Protein AF-A0A2T1CNH6-F1 (afdb_monomer_lite)

Foldseek 3Di:
DDFDFDQDPNDTHGPDDDDDDPPDDDDDDDDPPPCCDVVNVVVVCVVCPCVCVPPVVVVVVVVVVVCVVPDCPDDDDDPVVVD

Sequence (83 aa):
MKVKGIIKDNKVQLPEAITVPDGTEVTVEISDRSLSSAADQWQRLQQVAGAWQDDSEIDEVFAEIDRERHAYRGRDIDFSVFE

Secondary structure (DSSP, 8-state):
-----EEETTEEE-SS-----TT--------------HHHHHHHHHTTTTTTTT-HHHHHHHHHHHHHHH--------GGGG-

Structure (mmCIF, N/CA/C/O backbone):
data_AF-A0A2T1CNH6-F1
#
_entry.id   AF-A0A2T1CNH6-F1
#
loop_
_atom_site.group_PDB
_atom_site.id
_atom_site.type_symbol
_atom_site.label_atom_id
_atom_site.label_alt_id
_atom_site.label_comp_id
_atom_site.label_asym_id
_atom_site.label_entity_id
_atom_site.label_seq_id
_atom_site.pdbx_PDB_ins_code
_atom_site.Cartn_x
_atom_site.Cartn_y
_atom_site.Cartn_z
_atom_site.occupancy
_atom_site.B_iso_or_equiv
_atom_site.auth_seq_id
_atom_site.auth_comp_id
_atom_site.auth_asym_id
_atom_site.auth_atom_id
_atom_site.pdbx_PDB_model_num
ATOM 1 N N . MET A 1 1 ? 1.942 -2.259 31.465 1.00 69.38 1 MET A N 1
ATOM 2 C CA . MET A 1 1 ? 1.417 -3.614 31.172 1.00 69.38 1 MET A CA 1
ATOM 3 C C . MET A 1 1 ? 0.481 -3.508 29.976 1.00 69.38 1 MET A C 1
ATOM 5 O O . MET A 1 1 ? -0.262 -2.539 29.928 1.00 69.38 1 MET A O 1
ATOM 9 N N . LYS A 1 2 ? 0.540 -4.425 29.000 1.00 73.44 2 LYS A N 1
ATOM 10 C CA . LYS A 1 2 ? -0.383 -4.441 27.849 1.00 73.44 2 LYS A CA 1
ATOM 11 C C . LYS A 1 2 ? -1.291 -5.660 27.973 1.00 73.44 2 LYS A C 1
ATOM 13 O O . LYS A 1 2 ? -0.785 -6.777 27.988 1.00 73.44 2 LYS A O 1
ATOM 18 N N . VAL A 1 3 ? -2.5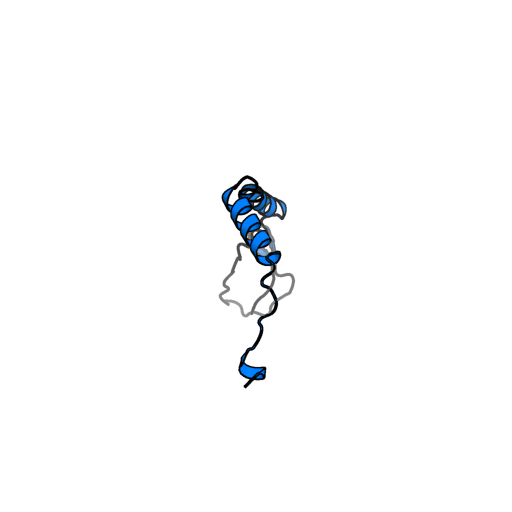98 -5.440 28.080 1.00 79.50 3 VAL A N 1
ATOM 19 C CA . VAL A 1 3 ? -3.607 -6.499 28.229 1.00 79.50 3 VAL A CA 1
ATOM 20 C C . VAL A 1 3 ? -4.504 -6.463 27.001 1.00 79.50 3 VAL A C 1
ATOM 22 O O . VAL A 1 3 ? -4.919 -5.388 26.571 1.00 79.50 3 VAL A O 1
ATOM 25 N N . LYS A 1 4 ? -4.771 -7.624 26.402 1.00 81.38 4 LYS A N 1
ATOM 26 C CA . LYS A 1 4 ? -5.687 -7.717 25.262 1.00 81.38 4 LYS A CA 1
ATOM 27 C C . LYS A 1 4 ? -7.115 -7.819 25.784 1.00 81.38 4 LYS A C 1
ATOM 29 O O . LYS A 1 4 ? -7.397 -8.657 26.632 1.00 81.38 4 LYS A O 1
ATOM 34 N N . GLY A 1 5 ? -7.999 -6.989 25.251 1.00 83.06 5 GLY A N 1
ATOM 35 C CA . GLY A 1 5 ? -9.428 -7.028 25.529 1.00 83.06 5 GLY A CA 1
ATOM 36 C C . GLY A 1 5 ? -10.231 -6.894 24.244 1.00 83.06 5 GLY A C 1
ATOM 37 O O . GLY A 1 5 ? -9.693 -6.523 23.199 1.00 83.06 5 GLY A O 1
ATOM 38 N N . ILE A 1 6 ? -11.519 -7.207 24.327 1.00 83.62 6 ILE A N 1
ATOM 39 C CA . ILE A 1 6 ? -12.470 -7.055 23.223 1.00 83.62 6 ILE A CA 1
ATOM 40 C C . ILE A 1 6 ? -13.520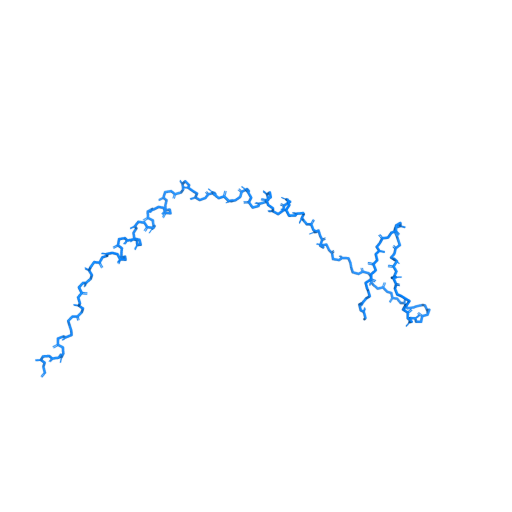 -6.033 23.649 1.00 83.62 6 ILE A C 1
ATOM 42 O O . ILE A 1 6 ? -14.016 -6.087 24.773 1.00 83.62 6 ILE A O 1
ATOM 46 N N . ILE A 1 7 ? -13.863 -5.096 22.766 1.00 84.25 7 ILE A N 1
ATOM 47 C CA . ILE A 1 7 ? -14.944 -4.139 23.020 1.00 84.25 7 ILE A CA 1
ATOM 48 C C . ILE A 1 7 ? -16.280 -4.812 22.688 1.00 84.25 7 ILE A C 1
ATOM 50 O O . ILE A 1 7 ? -16.486 -5.257 21.559 1.00 84.25 7 ILE A O 1
ATOM 54 N N . LYS A 1 8 ? -17.194 -4.867 23.661 1.00 85.62 8 LYS A N 1
ATOM 55 C CA . LYS A 1 8 ? -18.572 -5.345 23.493 1.00 85.62 8 LYS A CA 1
ATOM 56 C C . LYS A 1 8 ? -19.522 -4.448 24.282 1.00 85.62 8 LYS A C 1
ATOM 58 O O . LYS A 1 8 ? -19.267 -4.176 25.451 1.00 85.62 8 LYS A O 1
ATOM 63 N N . ASP A 1 9 ? -20.589 -3.967 23.646 1.00 87.06 9 ASP A N 1
ATOM 64 C CA . ASP A 1 9 ? -21.596 -3.090 24.270 1.00 87.06 9 ASP A CA 1
ATOM 65 C C . ASP A 1 9 ? -20.981 -1.871 24.987 1.00 87.06 9 ASP A C 1
ATOM 67 O O . ASP A 1 9 ? -21.356 -1.524 26.107 1.00 87.06 9 ASP A O 1
ATOM 71 N N . ASN A 1 10 ? -19.987 -1.243 24.348 1.00 84.94 10 ASN A N 1
ATOM 72 C CA . ASN A 1 10 ? -19.224 -0.111 24.888 1.00 84.94 10 ASN A CA 1
ATOM 73 C C . ASN A 1 10 ? -18.440 -0.415 26.186 1.00 84.94 10 ASN A C 1
ATOM 75 O O . ASN A 1 10 ? -18.122 0.484 26.963 1.00 84.94 10 ASN A O 1
ATOM 79 N N . LYS A 1 11 ? -18.121 -1.689 26.437 1.00 86.56 11 LYS A N 1
ATOM 80 C CA . LYS A 1 11 ? -17.299 -2.139 27.566 1.00 86.56 11 LYS A CA 1
ATOM 81 C C . LYS A 1 11 ? -16.105 -2.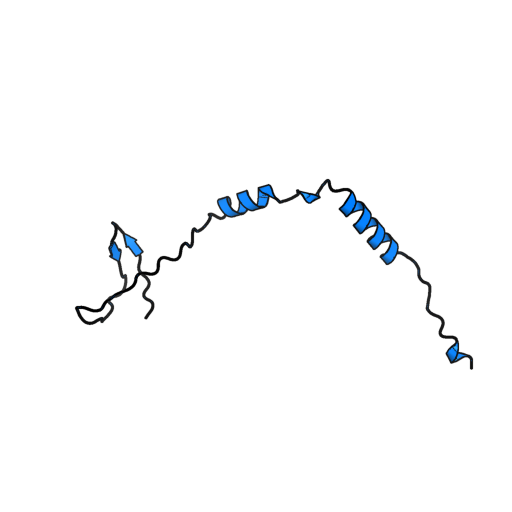942 27.058 1.00 86.56 11 LYS A C 1
ATOM 83 O O . LYS A 1 11 ? -16.250 -3.770 26.161 1.00 86.56 11 LYS A O 1
ATOM 88 N N . VAL A 1 12 ? -14.930 -2.724 27.647 1.00 87.25 12 VAL A N 1
ATOM 89 C CA . VAL A 1 12 ? -13.745 -3.555 27.389 1.00 87.25 12 VAL A CA 1
ATOM 90 C C . VAL A 1 12 ? -13.862 -4.823 28.230 1.00 87.25 12 VAL A C 1
ATOM 92 O O . VAL A 1 12 ? -13.810 -4.770 29.456 1.00 87.25 12 VAL A O 1
ATOM 95 N N . GLN A 1 13 ? -14.041 -5.966 27.575 1.00 86.75 13 GLN A N 1
ATOM 96 C CA . GLN A 1 13 ? -14.031 -7.276 28.215 1.00 86.75 13 GLN A CA 1
ATOM 97 C C . GLN A 1 13 ? -12.611 -7.833 28.202 1.00 86.75 13 GLN A C 1
ATOM 99 O O . GLN A 1 13 ? -12.000 -7.980 27.140 1.00 86.75 13 GLN A O 1
ATOM 104 N N . LEU A 1 14 ? -12.093 -8.142 29.388 1.00 87.00 14 LEU A N 1
ATOM 105 C CA . LEU A 1 14 ? -10.811 -8.814 29.553 1.00 87.00 14 LEU A CA 1
ATOM 106 C C . LEU A 1 14 ? -11.070 -10.325 29.660 1.00 87.00 14 LEU A C 1
ATOM 108 O O . LEU A 1 14 ? -11.843 -10.734 30.527 1.00 87.00 14 LEU A O 1
ATOM 112 N N . PRO A 1 15 ? -10.479 -11.158 28.786 1.00 82.12 15 PRO A N 1
ATOM 113 C CA . PRO A 1 15 ? -10.661 -12.608 28.831 1.00 82.12 15 PRO A CA 1
ATOM 114 C C . PRO A 1 15 ? -9.952 -13.251 30.030 1.00 82.12 15 PRO A C 1
ATOM 116 O O . PRO A 1 15 ? -10.344 -14.327 30.470 1.00 82.12 15 PRO A O 1
ATOM 119 N N . GLU A 1 16 ? -8.930 -12.586 30.568 1.00 81.44 16 GLU A N 1
ATOM 120 C CA . GLU A 1 16 ? -8.175 -13.020 31.739 1.00 81.44 16 GLU A CA 1
ATOM 121 C C . GLU A 1 16 ? -8.343 -12.006 32.871 1.00 81.44 16 GLU A C 1
ATOM 123 O O . GLU A 1 16 ? -8.345 -10.791 32.645 1.00 81.44 16 GLU A O 1
ATOM 128 N N . ALA A 1 17 ? -8.478 -12.510 34.098 1.00 79.62 17 ALA A N 1
ATOM 129 C CA . ALA A 1 17 ? -8.503 -11.671 35.285 1.00 79.62 17 ALA A CA 1
ATOM 130 C C . ALA A 1 17 ? -7.114 -11.063 35.507 1.00 79.62 17 ALA A C 1
ATOM 132 O O . ALA A 1 17 ? -6.117 -11.780 35.596 1.00 79.62 17 ALA A O 1
ATOM 133 N N . ILE A 1 18 ? -7.059 -9.739 35.615 1.00 82.88 18 ILE A N 1
ATOM 134 C CA . ILE A 1 18 ? -5.835 -9.013 35.942 1.00 82.88 18 ILE A CA 1
ATOM 135 C C . ILE A 1 18 ? -5.884 -8.558 37.396 1.00 82.88 18 ILE A C 1
ATOM 137 O O . ILE A 1 18 ? -6.869 -7.979 37.849 1.00 82.88 18 ILE A O 1
ATOM 141 N N . THR A 1 19 ? -4.809 -8.810 38.135 1.00 82.31 19 THR A N 1
ATOM 142 C CA . THR A 1 19 ? -4.679 -8.361 39.523 1.00 82.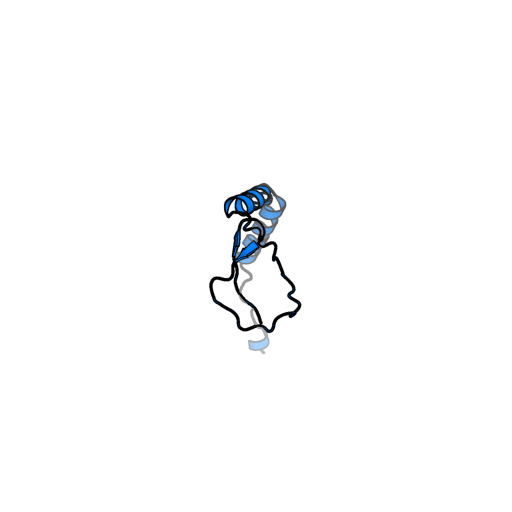31 19 THR A CA 1
ATOM 143 C C . THR A 1 19 ? -4.161 -6.926 39.526 1.00 82.31 19 THR A C 1
ATOM 145 O O . THR A 1 19 ? -2.953 -6.693 39.540 1.00 82.31 19 THR A O 1
ATOM 148 N N . VAL A 1 20 ? -5.074 -5.959 39.463 1.00 82.50 20 VAL A N 1
ATOM 149 C CA . VAL A 1 20 ? -4.778 -4.527 39.618 1.00 82.50 20 VAL A CA 1
ATOM 150 C C . VAL A 1 20 ? -5.501 -3.988 40.854 1.00 82.50 20 VAL A C 1
ATOM 152 O O . VAL A 1 20 ? -6.651 -4.362 41.072 1.00 82.50 20 VAL A O 1
ATOM 155 N N . PRO A 1 21 ? -4.853 -3.147 41.681 1.00 87.00 21 PRO A N 1
ATOM 156 C CA . PRO A 1 21 ? -5.502 -2.540 42.838 1.00 87.00 21 PRO A CA 1
ATOM 157 C C . PRO A 1 21 ? -6.707 -1.682 42.441 1.00 87.00 21 PRO A C 1
ATOM 159 O O . PRO A 1 21 ? -6.671 -0.982 41.422 1.00 87.00 21 PRO A O 1
ATOM 162 N N . ASP A 1 22 ? -7.738 -1.678 43.282 1.00 84.12 22 ASP A N 1
ATOM 163 C CA . ASP A 1 22 ? -8.877 -0.774 43.125 1.00 84.12 22 ASP A CA 1
ATOM 164 C C . ASP A 1 22 ? -8.412 0.691 43.112 1.00 84.12 22 ASP A C 1
ATOM 166 O O . ASP A 1 22 ? -7.557 1.102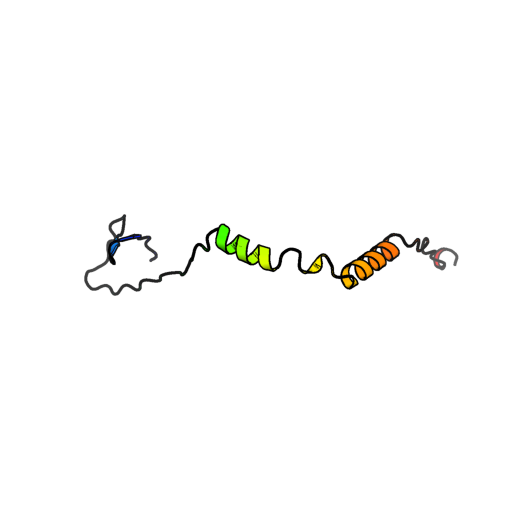 43.899 1.00 84.12 22 ASP A O 1
ATOM 170 N N . GLY A 1 23 ? -8.974 1.484 42.196 1.00 86.50 23 GLY A N 1
ATOM 171 C CA . GLY A 1 23 ? -8.606 2.892 41.999 1.00 86.50 23 GLY A CA 1
ATOM 172 C C . GLY A 1 23 ? -7.434 3.132 41.040 1.00 86.50 23 GLY A C 1
ATOM 173 O O . GLY A 1 23 ? -7.026 4.277 40.864 1.00 86.50 23 GLY A O 1
ATOM 174 N N . THR A 1 24 ? -6.902 2.090 40.396 1.00 85.00 24 THR A N 1
ATOM 175 C CA . THR A 1 24 ? -5.868 2.243 39.360 1.00 85.00 24 THR A CA 1
ATOM 176 C C . THR A 1 24 ? -6.430 2.955 38.123 1.00 85.00 24 THR A C 1
ATOM 178 O O . THR A 1 24 ? -7.401 2.494 37.524 1.00 85.00 24 THR A O 1
ATOM 181 N N . GLU A 1 25 ? -5.802 4.057 37.708 1.00 84.81 25 GLU A N 1
ATOM 182 C CA . GLU A 1 25 ? -6.118 4.749 36.453 1.00 84.81 25 GLU A CA 1
ATOM 183 C C . GLU A 1 25 ? -5.626 3.930 35.249 1.00 84.81 25 GLU A C 1
ATOM 185 O O . GLU A 1 25 ? -4.497 3.432 35.233 1.00 84.81 25 GLU A O 1
ATOM 190 N N . VAL A 1 26 ? -6.480 3.771 34.236 1.00 83.19 26 VAL A N 1
ATOM 191 C CA . VAL A 1 26 ? -6.179 2.975 33.040 1.00 83.19 26 VAL A CA 1
ATOM 192 C C . VAL A 1 26 ? -6.402 3.815 31.791 1.00 83.19 26 VAL A C 1
ATOM 194 O O . VAL A 1 26 ? -7.490 4.342 31.570 1.00 83.19 26 VAL A O 1
ATOM 197 N N . THR A 1 27 ? -5.388 3.869 30.930 1.00 83.00 27 THR A N 1
ATOM 198 C CA . THR A 1 27 ? -5.480 4.476 29.598 1.00 83.00 27 THR A CA 1
ATOM 199 C C . THR A 1 27 ? -5.802 3.406 28.562 1.00 83.00 27 THR A C 1
ATOM 201 O O . THR A 1 27 ? -5.106 2.393 28.469 1.00 83.00 27 THR A O 1
ATOM 204 N N . VAL A 1 28 ? -6.838 3.636 27.755 1.00 81.81 28 VAL A N 1
ATOM 205 C CA . VAL A 1 28 ? -7.202 2.757 26.636 1.00 81.81 28 VAL A CA 1
ATOM 206 C C . VAL A 1 28 ? -6.639 3.343 25.345 1.00 81.81 28 VAL A C 1
ATOM 208 O O . VAL A 1 28 ? -7.073 4.398 24.895 1.00 81.81 28 VAL A O 1
ATOM 211 N N . GLU A 1 29 ? -5.671 2.652 24.746 1.00 79.06 29 GLU A N 1
ATOM 212 C CA . GLU A 1 29 ? -5.115 3.005 23.438 1.00 79.06 29 GLU A CA 1
ATOM 213 C C . GLU A 1 29 ? -5.821 2.184 22.350 1.00 79.06 29 GLU A C 1
ATOM 215 O O . GLU A 1 29 ? -5.639 0.969 22.248 1.00 79.06 29 GLU A O 1
ATOM 220 N N . ILE A 1 30 ? -6.651 2.847 21.544 1.00 75.69 30 ILE A N 1
ATOM 221 C CA . ILE A 1 30 ? -7.312 2.241 20.386 1.00 75.69 30 ILE A CA 1
ATOM 222 C C . ILE A 1 30 ? -6.458 2.573 19.169 1.00 75.69 30 ILE A C 1
ATOM 224 O O . ILE A 1 30 ? -6.472 3.698 18.675 1.00 75.69 30 ILE A O 1
ATOM 228 N N . SER A 1 31 ? -5.684 1.603 18.687 1.00 69.50 31 SER A N 1
ATOM 229 C CA . SER A 1 31 ? -5.015 1.763 17.402 1.00 69.50 31 SER A CA 1
ATOM 230 C C . SER A 1 31 ? -6.063 1.662 16.299 1.00 69.50 31 SER A C 1
ATOM 232 O O . SER A 1 31 ? -6.723 0.628 16.183 1.00 69.50 31 SER A O 1
ATOM 234 N N . ASP A 1 32 ? -6.152 2.686 15.452 1.00 60.16 32 ASP A N 1
ATOM 235 C CA . ASP A 1 32 ? -6.848 2.659 14.162 1.00 60.16 32 ASP A CA 1
ATOM 236 C C . ASP A 1 32 ? -6.115 1.708 13.197 1.00 60.16 32 ASP A C 1
ATOM 238 O O . ASP A 1 32 ? -5.676 2.057 12.103 1.00 60.16 32 ASP A O 1
ATOM 242 N N . ARG A 1 33 ? -5.990 0.431 13.571 1.00 54.44 33 ARG A N 1
ATOM 243 C CA . ARG A 1 33 ? -5.978 -0.622 12.566 1.00 54.44 33 ARG A CA 1
ATOM 244 C C . ARG A 1 33 ? -7.409 -0.721 12.078 1.00 54.44 33 ARG A C 1
ATOM 246 O O . ARG A 1 33 ? -8.108 -1.695 12.344 1.00 54.44 33 ARG A O 1
ATOM 253 N N . SER A 1 34 ? -7.812 0.283 11.301 1.00 53.94 34 SER A N 1
ATOM 254 C CA . SER A 1 34 ? -8.627 -0.028 10.150 1.00 53.94 34 SER A CA 1
ATOM 255 C C . SER A 1 34 ? -7.850 -1.132 9.441 1.00 53.94 34 SER A C 1
ATOM 257 O O . SER A 1 34 ? -6.812 -0.929 8.808 1.00 53.94 34 SER A O 1
ATOM 259 N N . LEU A 1 35 ? -8.312 -2.363 9.638 1.00 53.56 35 LEU A N 1
ATOM 260 C CA . LEU A 1 35 ? -8.225 -3.364 8.605 1.00 53.56 35 LEU A CA 1
ATOM 261 C C . LEU A 1 35 ? -8.977 -2.713 7.446 1.00 53.56 35 LEU A C 1
ATOM 263 O O . LEU A 1 35 ? -10.162 -2.964 7.267 1.00 53.56 35 LEU A O 1
ATOM 267 N N . SER A 1 36 ? -8.322 -1.784 6.734 1.00 55.97 36 SER A N 1
ATOM 268 C CA . SER A 1 36 ? -8.672 -1.514 5.354 1.00 55.97 36 SER A CA 1
ATOM 269 C C . SER A 1 36 ? -8.715 -2.909 4.788 1.00 55.97 36 SER A C 1
ATOM 271 O O . SER A 1 36 ? -7.719 -3.643 4.848 1.00 55.97 36 SER A O 1
ATOM 273 N N . SER A 1 37 ? -9.930 -3.348 4.478 1.00 69.50 37 SER A N 1
ATOM 274 C CA . SER A 1 37 ? -10.129 -4.710 4.041 1.00 69.50 37 SER A CA 1
ATOM 275 C C . SER A 1 37 ? -9.157 -4.919 2.883 1.00 69.50 37 SER A C 1
ATOM 277 O O . SER A 1 37 ? -8.790 -3.961 2.194 1.00 69.50 37 SER A O 1
ATOM 279 N N . ALA A 1 38 ? -8.684 -6.142 2.663 1.00 73.19 38 ALA A N 1
ATOM 280 C CA . ALA A 1 38 ? -7.829 -6.387 1.504 1.00 73.19 38 ALA A CA 1
ATOM 281 C C . ALA A 1 38 ? -8.456 -5.798 0.215 1.00 73.19 38 ALA A C 1
ATOM 283 O O . ALA A 1 38 ? -7.733 -5.313 -0.647 1.00 73.19 38 ALA A O 1
ATOM 284 N N . ALA A 1 39 ? -9.795 -5.724 0.153 1.00 74.31 39 ALA A N 1
ATOM 285 C CA . ALA A 1 39 ? -10.552 -5.010 -0.869 1.00 74.31 39 ALA A CA 1
ATOM 286 C C . ALA A 1 39 ? -10.317 -3.483 -0.891 1.00 74.31 39 ALA A C 1
ATOM 288 O O . ALA A 1 39 ? -10.027 -2.953 -1.956 1.00 74.31 39 ALA A O 1
ATOM 289 N N . ASP A 1 40 ? -10.363 -2.772 0.239 1.00 77.69 40 ASP A N 1
ATOM 290 C CA . ASP A 1 40 ? -10.099 -1.321 0.286 1.00 77.69 40 ASP A CA 1
ATOM 291 C C . ASP A 1 40 ? -8.660 -0.975 -0.128 1.00 77.69 40 ASP A C 1
ATOM 293 O O . ASP A 1 40 ? -8.416 0.029 -0.800 1.00 77.69 40 ASP A O 1
ATOM 297 N N . GLN A 1 41 ? -7.689 -1.807 0.264 1.00 80.62 41 GLN A N 1
ATOM 298 C CA . GLN A 1 41 ? -6.293 -1.642 -0.158 1.00 80.62 41 GLN A CA 1
ATOM 299 C C . GLN A 1 41 ? -6.133 -1.915 -1.653 1.00 80.62 41 GLN A C 1
ATOM 301 O O . GLN A 1 41 ? -5.478 -1.147 -2.358 1.00 80.62 41 GLN A O 1
ATOM 306 N N . TRP A 1 42 ? -6.773 -2.977 -2.143 1.00 83.00 42 TRP A N 1
ATOM 307 C CA . TRP A 1 42 ? -6.780 -3.327 -3.556 1.00 83.00 42 TRP A CA 1
ATOM 308 C C . TRP A 1 42 ? -7.402 -2.225 -4.414 1.00 83.00 42 TRP A C 1
ATOM 310 O O . TRP A 1 42 ? -6.834 -1.839 -5.429 1.00 83.00 42 TRP A O 1
ATOM 320 N N . GLN A 1 43 ? -8.508 -1.640 -3.962 1.00 83.56 43 GLN A N 1
ATOM 321 C CA . GLN A 1 43 ? -9.208 -0.579 -4.676 1.00 83.56 43 GLN A CA 1
ATOM 322 C C . GLN A 1 43 ? -8.367 0.703 -4.780 1.00 83.56 43 GLN A C 1
ATOM 324 O O . GLN A 1 43 ? -8.397 1.373 -5.809 1.00 83.56 43 GLN A O 1
ATOM 329 N N . ARG A 1 44 ? -7.551 1.015 -3.762 1.00 84.06 44 ARG A N 1
ATOM 330 C CA . ARG A 1 44 ? -6.560 2.106 -3.832 1.00 84.06 44 ARG A CA 1
ATOM 331 C C . ARG A 1 44 ? -5.424 1.793 -4.805 1.00 84.06 44 ARG A C 1
ATOM 333 O O . ARG A 1 44 ? -5.013 2.672 -5.552 1.00 84.06 44 ARG A O 1
ATOM 340 N N . LEU A 1 45 ? -4.932 0.553 -4.825 1.00 86.50 45 LEU A N 1
ATOM 341 C CA . LEU A 1 45 ? -3.886 0.129 -5.762 1.00 86.50 45 LEU A CA 1
ATOM 342 C C . LEU A 1 45 ? -4.370 0.174 -7.215 1.00 86.50 45 LEU A C 1
ATOM 344 O O . LEU A 1 45 ? -3.642 0.643 -8.082 1.00 86.50 45 LEU A O 1
ATOM 348 N N . GLN A 1 46 ? -5.610 -0.240 -7.478 1.00 85.50 46 GLN A N 1
ATOM 349 C CA . GLN A 1 46 ? -6.208 -0.201 -8.816 1.00 85.50 46 GLN A CA 1
ATOM 350 C C . GLN A 1 46 ? -6.298 1.212 -9.405 1.00 85.50 46 GLN A C 1
ATOM 352 O O . GLN A 1 46 ? -6.293 1.347 -10.622 1.00 85.50 46 GLN A O 1
ATOM 357 N N . GLN A 1 47 ? -6.360 2.259 -8.576 1.00 84.94 47 GLN A N 1
ATOM 358 C CA . GLN A 1 47 ? -6.393 3.645 -9.062 1.00 84.94 47 GLN A CA 1
ATOM 359 C C . GLN A 1 47 ? -5.063 4.106 -9.666 1.00 84.94 47 GLN A C 1
ATOM 361 O O . GLN A 1 47 ? -5.054 5.043 -10.458 1.00 84.94 47 GLN A O 1
ATOM 366 N N . VAL A 1 48 ? -3.949 3.484 -9.276 1.00 88.00 48 VAL A N 1
ATOM 367 C CA . VAL A 1 48 ? -2.597 3.892 -9.695 1.00 88.00 48 VAL A CA 1
ATOM 368 C C . VAL A 1 48 ? -1.879 2.816 -10.510 1.00 88.00 48 VAL A C 1
ATOM 370 O O . VAL A 1 48 ? -0.900 3.103 -11.199 1.00 88.00 48 VAL A O 1
ATOM 373 N N . ALA A 1 49 ? -2.348 1.570 -10.4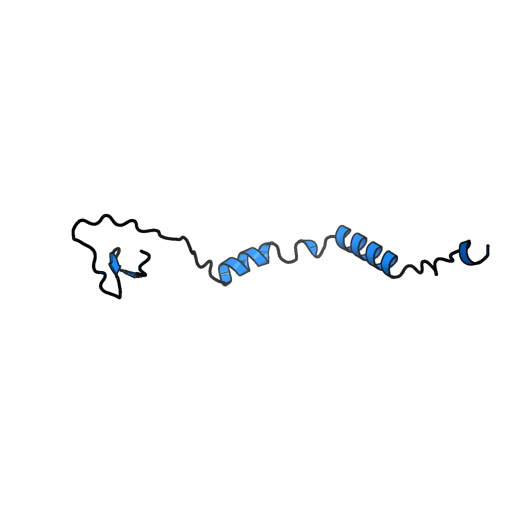51 1.00 86.81 49 ALA A N 1
ATOM 374 C CA . ALA A 1 49 ? -1.799 0.469 -11.225 1.00 86.81 49 ALA A CA 1
ATOM 375 C C . ALA A 1 49 ? -2.026 0.705 -12.725 1.00 86.81 49 ALA A C 1
ATOM 377 O O . ALA A 1 49 ? -3.152 0.917 -13.163 1.00 86.81 49 ALA A O 1
ATOM 378 N N . GLY A 1 50 ? -0.947 0.659 -13.509 1.00 83.00 50 GLY A N 1
ATOM 379 C CA . GLY A 1 50 ? -1.001 0.891 -14.954 1.00 83.00 50 GLY A CA 1
ATOM 380 C C . GLY A 1 50 ? -1.076 2.363 -15.364 1.00 83.00 50 GLY A C 1
ATOM 381 O O . GLY A 1 50 ? -1.128 2.637 -16.553 1.00 83.00 50 GLY A O 1
ATOM 382 N N . ALA A 1 51 ? -1.002 3.319 -14.427 1.00 85.94 51 ALA A N 1
ATOM 383 C CA . ALA A 1 51 ? -0.989 4.753 -14.752 1.00 85.94 51 ALA A CA 1
ATOM 384 C C . ALA A 1 51 ? 0.168 5.172 -15.684 1.00 85.94 51 ALA A C 1
ATOM 386 O O . ALA A 1 51 ? 0.115 6.227 -16.300 1.00 85.94 51 ALA A O 1
ATOM 387 N N . TRP A 1 52 ? 1.199 4.336 -15.775 1.00 84.12 52 TRP A N 1
ATOM 388 C CA . TRP A 1 52 ? 2.410 4.526 -16.564 1.00 84.12 52 TRP A CA 1
ATOM 389 C C . TRP A 1 52 ? 2.441 3.669 -17.843 1.00 84.12 52 TRP A C 1
ATOM 391 O O . TRP A 1 52 ? 3.440 3.674 -18.547 1.00 84.12 52 TRP A O 1
ATOM 401 N N . GLN A 1 53 ? 1.381 2.903 -18.140 1.00 86.12 53 GLN A N 1
ATOM 402 C CA . GLN A 1 53 ? 1.384 1.925 -19.241 1.00 86.12 53 GLN A CA 1
ATOM 403 C C . GLN A 1 53 ? 1.447 2.570 -20.637 1.00 86.12 53 GLN A C 1
ATOM 405 O O . GLN A 1 53 ? 1.929 1.941 -21.568 1.00 86.12 53 GLN A O 1
ATOM 410 N N . ASP A 1 54 ? 0.920 3.790 -20.771 1.00 88.12 54 ASP A N 1
ATOM 411 C CA . ASP A 1 54 ? 0.808 4.527 -22.036 1.00 88.12 54 ASP A CA 1
ATOM 412 C C . ASP A 1 54 ? 1.799 5.710 -22.081 1.00 88.12 54 ASP A C 1
ATOM 414 O O . ASP A 1 54 ? 1.656 6.625 -22.894 1.00 88.12 54 ASP A O 1
ATOM 418 N N . ASP A 1 55 ? 2.773 5.732 -21.166 1.00 90.06 55 ASP A N 1
ATOM 419 C CA . ASP A 1 55 ? 3.782 6.782 -21.080 1.00 90.06 55 ASP A CA 1
ATOM 420 C C . ASP A 1 55 ? 4.940 6.493 -22.046 1.00 90.06 55 ASP A C 1
ATOM 422 O O . ASP A 1 55 ? 5.815 5.665 -21.782 1.00 90.06 55 ASP A O 1
ATOM 426 N N . SER A 1 56 ? 4.953 7.208 -23.171 1.00 91.88 56 SER A N 1
ATOM 427 C CA . SER A 1 56 ? 5.981 7.062 -24.204 1.00 91.88 56 SER A CA 1
ATOM 428 C C . SER A 1 56 ? 7.384 7.456 -23.734 1.00 91.88 56 SER A C 1
ATOM 430 O O . SER A 1 56 ? 8.361 6.972 -24.302 1.00 91.88 56 SER A O 1
ATOM 432 N N . GLU A 1 57 ? 7.513 8.309 -22.709 1.00 94.25 57 GLU A N 1
ATOM 433 C CA . GLU A 1 57 ? 8.824 8.672 -22.150 1.00 94.25 57 GLU A CA 1
ATOM 434 C C . GLU A 1 57 ? 9.493 7.443 -21.520 1.00 94.25 57 GLU A C 1
ATOM 436 O O . GLU A 1 57 ? 10.700 7.233 -21.662 1.00 94.25 57 GLU A O 1
ATOM 441 N N . ILE A 1 58 ? 8.700 6.576 -20.882 1.00 92.38 58 ILE A N 1
ATOM 442 C CA . ILE A 1 58 ? 9.193 5.329 -20.294 1.00 92.38 58 ILE A CA 1
ATOM 443 C C . ILE A 1 58 ? 9.707 4.396 -21.392 1.00 92.38 58 ILE A C 1
ATOM 445 O O . ILE A 1 58 ? 10.818 3.876 -21.274 1.00 92.38 58 ILE A O 1
ATOM 449 N N . ASP A 1 59 ? 8.952 4.223 -22.477 1.00 92.69 59 ASP A N 1
ATOM 450 C CA . ASP A 1 59 ? 9.373 3.386 -23.605 1.00 92.69 59 ASP A CA 1
ATOM 451 C C . ASP A 1 59 ? 10.693 3.873 -24.223 1.00 92.69 59 ASP A C 1
ATOM 453 O O . ASP A 1 59 ? 11.594 3.069 -24.487 1.00 92.69 59 ASP A O 1
ATOM 457 N N . GLU A 1 60 ? 10.847 5.187 -24.406 1.00 95.25 60 GLU A N 1
ATOM 458 C CA . GLU A 1 60 ? 12.076 5.794 -24.929 1.00 95.25 60 GLU A CA 1
ATOM 459 C C . GLU A 1 60 ? 13.281 5.540 -24.012 1.00 95.25 60 GLU A C 1
ATOM 461 O O . GLU A 1 60 ? 14.345 5.122 -24.485 1.00 95.25 60 GLU A O 1
ATOM 466 N N . VAL A 1 61 ? 13.113 5.722 -22.698 1.00 95.62 61 VAL A N 1
ATOM 467 C CA . VAL A 1 61 ? 14.169 5.463 -21.708 1.00 95.62 61 VAL A CA 1
ATOM 468 C C . VAL A 1 61 ? 14.596 3.996 -21.732 1.00 95.62 61 VAL A C 1
ATOM 470 O O . VAL A 1 61 ? 15.794 3.697 -21.755 1.00 95.62 61 VAL A O 1
ATOM 473 N N . PHE A 1 62 ? 13.642 3.064 -21.749 1.00 94.81 62 PHE A N 1
ATOM 474 C CA . PHE A 1 62 ? 13.965 1.638 -21.791 1.00 94.81 62 PHE A CA 1
ATOM 475 C C . PHE A 1 62 ? 14.620 1.228 -23.115 1.00 94.81 62 PHE A C 1
ATOM 477 O O . PHE A 1 62 ? 15.539 0.405 -23.095 1.00 94.81 62 PHE A O 1
ATOM 484 N N . ALA A 1 63 ? 14.219 1.823 -24.241 1.00 95.25 63 ALA A N 1
ATOM 485 C CA . ALA A 1 63 ? 14.861 1.597 -25.532 1.00 95.25 63 ALA A CA 1
ATOM 486 C C . ALA A 1 63 ? 16.317 2.096 -25.558 1.00 95.25 63 ALA A C 1
ATOM 488 O O . ALA A 1 63 ? 17.182 1.434 -26.138 1.00 95.25 63 ALA A O 1
ATOM 489 N N . GLU A 1 64 ? 16.616 3.230 -24.919 1.00 96.31 64 GLU A N 1
ATOM 490 C CA . GLU A 1 64 ? 17.992 3.726 -24.804 1.00 96.31 64 GLU A CA 1
ATOM 491 C C . GLU A 1 64 ? 18.846 2.803 -23.926 1.00 96.31 64 GLU A C 1
ATOM 493 O O . GLU A 1 64 ? 19.935 2.397 -24.331 1.00 96.31 64 GLU A O 1
ATOM 498 N N . ILE A 1 65 ? 18.320 2.380 -22.769 1.00 95.19 65 ILE A N 1
ATOM 499 C CA . ILE A 1 65 ? 18.996 1.414 -21.888 1.00 95.19 65 ILE A CA 1
ATOM 500 C C . ILE A 1 65 ? 19.284 0.105 -22.631 1.00 95.19 65 ILE A C 1
ATOM 502 O O . ILE A 1 65 ? 20.370 -0.466 -22.492 1.00 95.19 65 ILE A O 1
ATOM 506 N N . ASP A 1 66 ? 18.323 -0.392 -23.409 1.00 95.62 66 ASP A N 1
ATOM 507 C CA . ASP A 1 66 ? 18.500 -1.607 -24.200 1.00 95.62 66 ASP A CA 1
ATOM 508 C C . ASP A 1 66 ? 19.610 -1.442 -25.244 1.00 95.62 66 ASP A C 1
ATOM 510 O O . ASP A 1 66 ? 20.497 -2.296 -25.356 1.00 95.62 66 ASP A O 1
ATOM 514 N N . ARG A 1 67 ? 19.629 -0.300 -25.937 1.00 94.62 67 ARG A N 1
ATOM 515 C CA . ARG A 1 67 ? 20.673 0.031 -26.908 1.00 94.62 67 ARG A CA 1
ATOM 516 C C . ARG A 1 67 ? 22.048 0.101 -26.252 1.00 94.62 67 ARG A C 1
ATOM 518 O O . ARG A 1 67 ? 23.001 -0.447 -26.801 1.00 94.62 67 ARG A O 1
ATOM 525 N N . GLU A 1 68 ? 22.165 0.718 -25.078 1.00 93.31 68 GLU A N 1
ATOM 526 C CA . GLU A 1 68 ? 23.427 0.784 -24.337 1.00 93.31 68 GLU A CA 1
ATOM 527 C C . GLU A 1 68 ? 23.929 -0.592 -23.893 1.00 93.31 68 GLU A C 1
ATOM 529 O O . GLU A 1 68 ? 25.131 -0.857 -23.975 1.00 93.31 68 GLU A O 1
ATOM 534 N N . ARG A 1 69 ? 23.028 -1.468 -23.431 1.00 91.62 69 ARG A N 1
ATOM 535 C CA . ARG A 1 69 ? 23.367 -2.835 -22.998 1.00 91.62 69 ARG A CA 1
ATOM 536 C C . ARG A 1 69 ? 23.843 -3.706 -24.151 1.00 91.62 69 ARG A C 1
ATOM 538 O O . ARG A 1 69 ? 24.732 -4.534 -23.961 1.00 91.62 69 ARG A O 1
ATOM 545 N N . HIS A 1 70 ? 23.260 -3.514 -25.328 1.00 93.38 70 HIS A N 1
ATOM 546 C CA . HIS A 1 70 ? 23.611 -4.258 -26.534 1.00 93.38 70 HIS A CA 1
ATOM 547 C C . HIS A 1 70 ? 24.682 -3.563 -27.385 1.00 93.38 70 HIS A C 1
ATOM 549 O O . HIS A 1 70 ? 25.123 -4.120 -28.393 1.00 93.38 70 HIS A O 1
ATOM 555 N N . ALA A 1 71 ? 25.148 -2.378 -26.985 1.00 90.38 71 ALA A N 1
ATOM 556 C CA . ALA A 1 71 ? 26.232 -1.693 -27.667 1.00 90.38 71 ALA A CA 1
ATOM 557 C C . ALA A 1 71 ? 27.535 -2.486 -27.508 1.00 90.38 71 ALA A C 1
ATOM 559 O O . ALA A 1 71 ? 28.084 -2.626 -26.412 1.00 90.38 71 ALA A O 1
ATOM 560 N N . TYR A 1 72 ? 28.077 -2.975 -28.622 1.00 84.12 72 TYR A N 1
ATOM 561 C CA . TYR A 1 72 ? 29.413 -3.555 -28.637 1.00 84.12 72 TYR A CA 1
ATOM 562 C C . TYR A 1 72 ? 30.454 -2.445 -28.455 1.00 84.12 72 TYR A C 1
ATOM 564 O O . TYR A 1 72 ? 30.750 -1.698 -29.386 1.00 84.12 72 TYR A O 1
ATOM 572 N N . ARG A 1 73 ? 31.026 -2.343 -27.252 1.00 82.31 73 ARG A N 1
ATOM 573 C CA . ARG A 1 73 ? 32.057 -1.343 -26.919 1.00 82.31 73 ARG A CA 1
ATOM 574 C C . ARG A 1 73 ? 33.486 -1.801 -27.244 1.00 82.31 73 ARG A C 1
ATOM 576 O O . ARG A 1 73 ? 34.435 -1.083 -26.966 1.00 82.31 73 ARG A O 1
ATOM 583 N N . GLY A 1 74 ? 33.646 -2.972 -27.865 1.00 83.94 74 GLY A N 1
ATOM 584 C CA . GLY A 1 74 ? 34.960 -3.576 -28.082 1.00 83.94 74 GLY A CA 1
ATOM 585 C C . GLY A 1 74 ? 35.576 -4.132 -26.797 1.00 83.94 74 GLY A C 1
ATOM 586 O O . GLY A 1 74 ? 34.954 -4.151 -25.737 1.00 83.94 74 GLY A O 1
ATOM 587 N N . ARG A 1 75 ? 36.810 -4.629 -26.910 1.00 82.06 75 ARG A N 1
ATOM 588 C CA . ARG A 1 75 ? 37.685 -4.848 -25.755 1.00 82.06 75 ARG A CA 1
ATOM 589 C C . ARG A 1 75 ? 38.545 -3.609 -25.593 1.00 82.06 75 ARG A C 1
ATOM 591 O O . ARG A 1 75 ? 39.153 -3.184 -26.574 1.00 82.06 75 ARG A O 1
ATOM 598 N N . ASP A 1 76 ? 38.647 -3.107 -24.370 1.00 80.69 76 ASP A N 1
ATOM 599 C CA . ASP A 1 76 ? 39.693 -2.148 -24.044 1.00 80.69 76 ASP A CA 1
ATOM 600 C C . ASP A 1 76 ? 41.051 -2.814 -24.282 1.00 80.69 76 ASP A C 1
ATOM 602 O O . ASP A 1 76 ? 41.361 -3.865 -23.712 1.00 80.69 76 ASP A O 1
ATOM 606 N N . ILE A 1 77 ? 41.827 -2.234 -25.197 1.00 81.06 77 ILE A N 1
ATOM 607 C CA . ILE A 1 77 ? 43.210 -2.629 -25.434 1.00 81.06 77 ILE A CA 1
ATOM 608 C C . ILE A 1 77 ? 44.068 -1.737 -24.553 1.00 81.06 77 ILE A C 1
ATOM 610 O O . ILE A 1 77 ? 44.152 -0.529 -24.767 1.00 81.06 77 ILE A O 1
ATOM 614 N N . ASP A 1 78 ? 44.707 -2.352 -23.568 1.00 83.31 78 ASP A N 1
ATOM 615 C CA . ASP A 1 78 ? 45.735 -1.693 -22.784 1.00 83.31 78 ASP A CA 1
ATOM 616 C C . ASP A 1 78 ? 47.036 -1.651 -23.596 1.00 83.31 78 ASP A C 1
ATOM 618 O O . ASP A 1 78 ? 47.678 -2.676 -23.835 1.00 83.31 78 ASP A O 1
ATOM 622 N N . PHE A 1 79 ? 47.406 -0.456 -24.055 1.00 82.12 79 PHE A N 1
ATOM 623 C CA . PHE A 1 79 ? 48.632 -0.254 -24.823 1.00 82.12 79 PHE A CA 1
ATOM 624 C C . PHE A 1 79 ? 49.895 -0.239 -23.949 1.00 82.12 79 PHE A C 1
ATOM 626 O O . PHE A 1 79 ? 50.986 -0.389 -24.491 1.00 82.12 79 PHE A O 1
ATOM 633 N N . SER A 1 80 ? 49.768 -0.140 -22.618 1.00 81.94 80 SER A N 1
ATOM 634 C CA . SER A 1 80 ? 50.914 -0.187 -21.693 1.00 81.94 80 SER A CA 1
ATOM 635 C C . SER A 1 80 ? 51.575 -1.567 -21.614 1.00 81.94 80 SER A C 1
ATOM 637 O O . SER A 1 80 ? 52.684 -1.700 -21.115 1.00 81.94 80 SER A O 1
ATOM 639 N N . VAL A 1 81 ? 50.917 -2.598 -22.151 1.00 75.62 81 VAL A N 1
ATOM 640 C CA . VAL A 1 81 ? 51.444 -3.968 -22.226 1.00 75.62 81 VAL A CA 1
ATOM 641 C C . VAL A 1 81 ? 52.475 -4.128 -23.361 1.00 75.62 81 VAL A C 1
ATOM 643 O O . VAL A 1 81 ? 53.110 -5.176 -23.471 1.00 75.62 81 VAL A O 1
ATOM 646 N N . PHE A 1 82 ? 52.645 -3.109 -24.215 1.00 74.44 82 PHE A N 1
ATOM 647 C CA . PHE A 1 82 ? 53.554 -3.128 -25.368 1.00 74.44 82 PHE A CA 1
ATOM 648 C C . PHE A 1 82 ? 54.790 -2.213 -25.228 1.00 74.44 82 PHE A C 1
ATOM 650 O O . PHE A 1 82 ? 55.580 -2.153 -26.173 1.00 74.44 82 PHE A O 1
ATOM 657 N N . GLU A 1 83 ? 54.972 -1.534 -24.090 1.00 60.22 83 GLU A N 1
ATOM 658 C CA . GLU A 1 83 ? 56.180 -0.760 -23.724 1.00 60.22 83 GLU A CA 1
ATOM 659 C C . GLU A 1 83 ? 56.995 -1.478 -22.637 1.00 60.22 83 GLU A C 1
ATOM 661 O O . GLU A 1 83 ? 58.245 -1.409 -22.706 1.00 60.22 83 GLU A O 1
#

Radius of gyration: 31.43 Å; chains: 1; bounding box: 78×22×72 Å

pLDDT: mean 82.62, std 9.58, range [53.56, 96.31]